Protein AF-A0A4Q3WBG9-F1 (afdb_monomer_lite)

Radius of gyration: 23.27 Å; chains: 1; bounding box: 64×71×48 Å

Structure (mmCIF, N/CA/C/O backbone):
data_AF-A0A4Q3WBG9-F1
#
_entry.id   AF-A0A4Q3WBG9-F1
#
loop_
_atom_site.group_PDB
_atom_site.id
_atom_site.type_symbol
_atom_site.label_atom_id
_atom_site.label_alt_id
_atom_site.label_comp_id
_atom_site.label_asym_id
_atom_site.label_entity_id
_atom_site.label_seq_id
_atom_site.pdbx_PDB_ins_code
_atom_site.Cartn_x
_atom_site.Cartn_y
_atom_site.Cartn_z
_atom_site.occupancy
_atom_site.B_iso_or_equiv
_atom_site.auth_seq_id
_atom_site.auth_comp_id
_atom_site.auth_asym_id
_atom_site.auth_atom_id
_atom_site.pdbx_PDB_model_num
ATOM 1 N N . MET A 1 1 ? 43.158 59.063 12.722 1.00 38.06 1 MET A N 1
ATOM 2 C CA . MET A 1 1 ? 41.706 58.924 12.456 1.00 38.06 1 MET A CA 1
ATOM 3 C C . MET A 1 1 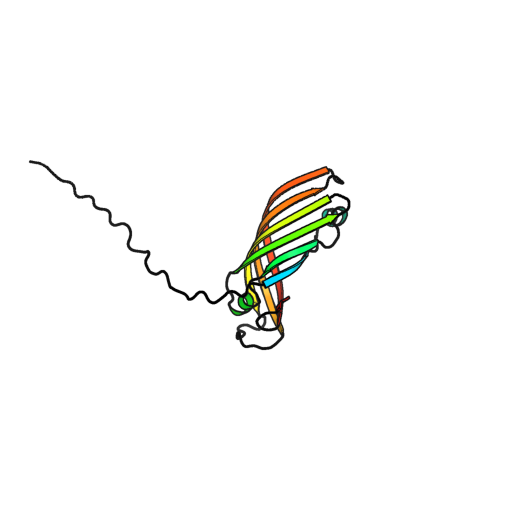? 41.396 57.446 12.205 1.00 38.06 1 MET A C 1
ATOM 5 O O . MET A 1 1 ? 42.129 56.830 11.448 1.00 38.06 1 MET A O 1
ATOM 9 N N . LYS A 1 2 ? 40.368 56.874 12.855 1.00 46.78 2 LYS A N 1
ATOM 10 C CA . LYS A 1 2 ? 39.650 55.650 12.398 1.00 46.78 2 LYS A CA 1
ATOM 11 C C . LYS A 1 2 ? 38.705 56.059 11.235 1.00 46.78 2 LYS A C 1
ATOM 13 O O . LYS A 1 2 ? 38.483 57.266 11.133 1.00 46.78 2 LYS A O 1
ATOM 18 N N . PRO A 1 3 ? 38.098 55.177 10.403 1.00 45.50 3 PRO A N 1
ATOM 19 C CA . PRO A 1 3 ? 37.826 53.731 10.541 1.00 45.50 3 PRO A CA 1
ATOM 20 C C . PRO A 1 3 ? 38.482 52.924 9.375 1.00 45.50 3 PRO A C 1
ATOM 22 O O . PRO A 1 3 ? 39.435 53.434 8.805 1.00 45.50 3 PRO A O 1
ATOM 25 N N . ARG A 1 4 ? 38.147 51.679 8.974 1.00 42.28 4 ARG A N 1
ATOM 26 C CA . ARG A 1 4 ? 37.016 50.743 9.207 1.00 42.28 4 ARG A CA 1
ATOM 27 C C . ARG A 1 4 ? 37.499 49.285 9.359 1.00 42.28 4 ARG A C 1
ATOM 29 O O . ARG A 1 4 ? 38.579 48.942 8.897 1.00 42.28 4 ARG A O 1
ATOM 36 N N . PHE A 1 5 ? 36.643 48.428 9.922 1.00 47.88 5 PHE A N 1
ATOM 37 C CA . PHE A 1 5 ? 36.642 46.979 9.666 1.00 47.88 5 PHE A CA 1
ATOM 38 C C . PHE A 1 5 ? 35.945 46.692 8.325 1.00 47.88 5 PHE A C 1
ATOM 40 O O . PHE A 1 5 ? 34.925 47.314 8.029 1.00 47.88 5 PHE A O 1
ATOM 47 N N . LEU A 1 6 ? 36.439 45.710 7.569 1.00 43.06 6 LEU A N 1
ATOM 48 C CA . LEU A 1 6 ? 35.756 45.126 6.411 1.00 43.06 6 LEU A CA 1
ATOM 49 C C . LEU A 1 6 ? 35.567 43.623 6.652 1.00 43.06 6 LEU A C 1
ATOM 51 O O . LEU A 1 6 ? 36.359 42.793 6.223 1.00 43.06 6 LEU A O 1
ATOM 55 N N . PHE A 1 7 ? 34.499 43.288 7.378 1.00 46.88 7 PHE A N 1
ATOM 56 C CA . PHE A 1 7 ? 33.873 41.973 7.264 1.00 46.88 7 PHE A CA 1
ATOM 57 C C . PHE A 1 7 ? 32.994 42.000 6.012 1.00 46.88 7 PHE A C 1
ATOM 59 O O . PHE A 1 7 ? 32.156 42.890 5.864 1.00 46.88 7 PHE A O 1
ATOM 66 N N . THR A 1 8 ? 33.148 41.036 5.110 1.00 44.03 8 THR A N 1
ATOM 67 C CA . THR A 1 8 ? 32.182 40.812 4.028 1.00 44.03 8 THR A CA 1
ATOM 68 C C . THR A 1 8 ? 32.045 39.314 3.798 1.00 44.03 8 THR A C 1
ATOM 70 O O . THR A 1 8 ? 33.037 38.601 3.678 1.00 44.03 8 THR A O 1
ATOM 73 N N . LEU A 1 9 ? 30.797 38.848 3.827 1.00 38.72 9 LEU A N 1
ATOM 74 C CA . LEU A 1 9 ? 30.407 37.445 3.720 1.00 38.72 9 LEU A CA 1
ATOM 75 C C . LEU A 1 9 ? 30.936 36.804 2.430 1.00 38.72 9 LEU A C 1
ATOM 77 O O . LEU A 1 9 ? 30.616 37.261 1.337 1.00 38.72 9 LEU A O 1
ATOM 81 N N . ALA A 1 10 ? 31.625 35.673 2.572 1.00 44.50 10 ALA A N 1
ATOM 82 C CA . ALA A 1 10 ? 31.781 34.683 1.512 1.00 44.50 10 ALA A CA 1
ATOM 83 C C . ALA A 1 10 ? 30.792 33.532 1.766 1.00 44.50 10 ALA A C 1
ATOM 85 O O . ALA A 1 10 ? 31.160 32.473 2.271 1.00 44.50 10 ALA A O 1
ATOM 86 N N . LEU A 1 11 ? 29.513 33.767 1.464 1.00 45.94 11 LEU A N 1
ATOM 87 C CA . LEU A 1 11 ? 28.457 32.753 1.476 1.00 45.94 11 LEU A CA 1
ATOM 88 C C . LEU A 1 11 ? 27.611 32.901 0.199 1.00 45.94 11 LEU A C 1
ATOM 90 O O . LEU A 1 11 ? 27.448 34.014 -0.290 1.00 45.94 11 LEU A O 1
ATOM 94 N N . LEU A 1 12 ? 27.050 31.785 -0.282 1.00 42.31 12 LEU A N 1
ATOM 95 C CA . LEU A 1 12 ? 26.380 31.593 -1.584 1.00 42.31 12 LEU A CA 1
ATOM 96 C C . LEU A 1 12 ? 27.328 31.517 -2.799 1.00 42.31 12 LEU A C 1
ATOM 98 O O . LEU A 1 12 ? 27.636 32.502 -3.459 1.00 42.31 12 LEU A O 1
ATOM 102 N N . GLY A 1 13 ? 27.694 30.280 -3.149 1.00 41.53 13 GLY A N 1
ATOM 103 C CA . GLY A 1 13 ? 28.403 29.934 -4.386 1.00 41.53 13 GLY A CA 1
ATOM 104 C C . GLY A 1 13 ? 28.138 28.496 -4.849 1.00 41.53 13 GLY A C 1
ATOM 105 O O . GLY A 1 13 ? 29.054 27.846 -5.338 1.00 41.53 13 GLY A O 1
ATOM 106 N N . ALA A 1 14 ? 26.927 27.958 -4.629 1.00 46.53 14 ALA A N 1
ATOM 107 C CA . ALA A 1 14 ? 26.614 26.546 -4.898 1.00 46.53 14 ALA A CA 1
ATOM 108 C C . ALA A 1 14 ? 25.108 26.258 -5.126 1.00 46.53 14 ALA A C 1
ATOM 110 O O . ALA A 1 14 ? 24.536 25.388 -4.475 1.00 46.53 14 ALA A O 1
ATOM 111 N N . SER A 1 15 ? 24.434 26.987 -6.026 1.00 47.06 15 SER A N 1
ATOM 112 C CA . SER A 1 15 ? 22.985 26.789 -6.257 1.00 47.06 15 SER A CA 1
ATOM 113 C C . SER A 1 15 ? 22.475 27.210 -7.649 1.00 47.06 15 SER A C 1
ATOM 115 O O . SER A 1 15 ? 21.405 27.796 -7.777 1.00 47.06 15 SER A O 1
ATOM 117 N N . SER A 1 16 ? 23.209 26.877 -8.720 1.00 43.97 16 SER A N 1
ATOM 118 C CA . SER A 1 16 ? 22.788 27.159 -10.111 1.00 43.97 16 SER A CA 1
ATOM 119 C C . SER A 1 16 ? 22.952 25.997 -11.106 1.00 43.97 16 SER A C 1
ATOM 121 O O . SER A 1 16 ? 22.884 26.207 -12.312 1.00 43.97 16 SER A O 1
ATOM 123 N N . MET A 1 17 ? 23.067 24.750 -10.630 1.00 41.53 17 MET A N 1
ATOM 124 C CA . MET A 1 17 ? 22.881 23.551 -11.469 1.00 41.53 17 MET A CA 1
ATOM 125 C C . MET A 1 17 ? 21.504 22.909 -11.256 1.00 41.53 17 MET A C 1
ATOM 127 O O . MET A 1 17 ? 21.373 21.696 -11.079 1.00 41.53 17 MET A O 1
ATOM 131 N N . LEU A 1 18 ? 20.452 23.734 -11.334 1.00 42.34 18 LEU A N 1
ATOM 132 C CA . LEU A 1 18 ? 19.109 23.248 -11.648 1.00 42.34 18 LEU A CA 1
ATOM 133 C C . LEU A 1 18 ? 19.128 22.679 -13.067 1.00 42.34 18 LEU A C 1
ATOM 135 O O . LEU A 1 18 ? 18.920 23.378 -14.054 1.00 42.34 18 LEU A O 1
ATOM 139 N N . SER A 1 19 ? 19.407 21.381 -13.152 1.00 44.38 19 SER A N 1
ATOM 140 C CA . SER A 1 19 ? 19.264 20.625 -14.386 1.00 44.38 19 SER A CA 1
ATOM 141 C C . SER A 1 19 ? 17.812 20.706 -14.842 1.00 44.38 19 SER A C 1
ATOM 143 O O . SER A 1 19 ? 16.937 20.097 -14.224 1.00 44.38 19 SER A O 1
ATOM 145 N N . THR A 1 20 ? 17.569 21.396 -15.955 1.00 44.53 20 THR A N 1
ATOM 146 C CA . THR A 1 20 ? 16.330 21.331 -16.736 1.00 44.53 20 THR A CA 1
ATOM 147 C C . THR A 1 20 ? 16.198 19.948 -17.374 1.00 44.53 20 THR A C 1
ATOM 149 O O . THR A 1 20 ? 16.232 19.768 -18.590 1.00 44.53 20 THR A O 1
ATOM 152 N N . ARG A 1 21 ? 16.027 18.922 -16.532 1.00 45.31 21 ARG A N 1
ATOM 153 C CA . ARG A 1 21 ? 15.474 17.646 -16.969 1.00 45.31 21 ARG A CA 1
ATOM 154 C C . ARG A 1 21 ? 14.055 17.941 -17.419 1.00 45.31 21 ARG A C 1
ATOM 156 O O . ARG A 1 21 ? 13.204 18.255 -16.591 1.00 45.31 21 ARG A O 1
ATOM 163 N N . ALA A 1 22 ? 13.838 17.863 -18.731 1.00 40.12 22 ALA A N 1
ATOM 164 C CA . ALA A 1 22 ? 12.514 17.942 -19.322 1.00 40.12 22 ALA A CA 1
ATOM 165 C C . ALA A 1 22 ? 11.550 17.075 -18.505 1.00 40.12 22 ALA A C 1
ATOM 167 O O . ALA A 1 22 ? 11.878 15.929 -18.177 1.00 40.12 22 ALA A O 1
ATOM 168 N N . ALA A 1 23 ? 10.390 17.635 -18.159 1.00 43.75 23 ALA A N 1
ATOM 169 C CA . ALA A 1 23 ? 9.348 16.934 -17.426 1.00 43.75 23 ALA A CA 1
ATOM 170 C C . ALA A 1 23 ? 8.774 15.823 -18.319 1.00 43.75 23 ALA A C 1
ATOM 172 O O . ALA A 1 23 ? 7.751 15.993 -18.978 1.00 43.75 23 ALA A O 1
ATOM 173 N N . GLN A 1 24 ? 9.479 14.689 -18.390 1.00 53.12 24 GLN A N 1
ATOM 174 C CA . GLN A 1 24 ? 9.037 13.514 -19.121 1.00 53.12 24 GLN A CA 1
ATOM 175 C C . GLN A 1 24 ? 7.745 13.049 -18.454 1.00 53.12 24 GLN A C 1
ATOM 177 O O . GLN A 1 24 ? 7.796 12.515 -17.348 1.00 53.12 24 GLN A O 1
ATOM 182 N N . ALA A 1 25 ? 6.611 13.285 -19.122 1.00 53.44 25 ALA A N 1
ATOM 183 C CA . ALA A 1 25 ? 5.279 13.097 -18.560 1.00 53.44 25 ALA A CA 1
ATOM 184 C C . ALA A 1 25 ? 5.176 11.758 -17.817 1.00 53.44 25 ALA A C 1
ATOM 186 O O . ALA A 1 25 ? 5.272 10.675 -18.417 1.00 53.44 25 ALA A O 1
ATOM 187 N N . GLN A 1 26 ? 5.028 11.838 -16.494 1.00 61.03 26 GLN A N 1
ATOM 188 C CA . GLN A 1 26 ? 4.717 10.677 -15.675 1.00 61.03 26 GLN A CA 1
ATOM 189 C C . GLN A 1 26 ? 3.345 10.174 -16.121 1.00 61.03 26 GLN A C 1
ATOM 191 O O . GLN A 1 26 ? 2.413 10.958 -16.288 1.00 61.03 26 GLN A O 1
ATOM 196 N N . SER A 1 27 ? 3.238 8.874 -16.384 1.00 65.19 27 SER A N 1
ATOM 197 C CA . SER A 1 27 ? 1.960 8.247 -16.712 1.00 65.19 27 SER A CA 1
ATOM 198 C C . SER A 1 27 ? 1.133 8.165 -15.438 1.00 65.19 27 SER A C 1
ATOM 200 O O . SER A 1 27 ? 1.255 7.195 -14.699 1.00 65.19 27 SER A O 1
ATOM 202 N N . LEU A 1 28 ? 0.342 9.202 -15.168 1.00 73.12 28 LEU A N 1
ATOM 203 C CA . LEU A 1 28 ? -0.652 9.172 -14.104 1.00 73.12 28 LEU A CA 1
ATOM 204 C C . LEU A 1 28 ? -1.758 8.183 -14.487 1.00 73.12 28 LEU A C 1
ATOM 206 O O . LEU A 1 28 ? -2.285 8.224 -15.599 1.00 73.12 28 LEU A O 1
ATOM 210 N N . GLY A 1 29 ? -2.083 7.292 -13.562 1.00 78.50 29 GLY A N 1
ATOM 211 C CA . GLY A 1 29 ? -3.136 6.293 -13.670 1.00 78.50 29 GLY A CA 1
ATOM 212 C C . GLY A 1 29 ? -3.724 5.993 -12.294 1.00 78.50 29 GLY A C 1
ATOM 213 O O . GLY A 1 29 ? -3.464 6.708 -11.325 1.00 78.50 29 GLY A O 1
ATOM 214 N N . VAL A 1 30 ? -4.505 4.922 -12.203 1.00 82.69 30 VAL A N 1
ATOM 215 C CA . VAL A 1 30 ? -5.164 4.494 -10.963 1.00 82.69 30 VAL A CA 1
ATOM 216 C C . VAL A 1 30 ? -4.617 3.131 -10.553 1.00 82.69 30 VAL A C 1
ATOM 218 O O . VAL A 1 30 ? -4.617 2.202 -11.357 1.00 82.69 30 VAL A O 1
ATOM 221 N N . ASN A 1 31 ? -4.168 3.022 -9.305 1.00 84.06 31 ASN A N 1
ATOM 222 C CA . ASN A 1 31 ? -3.994 1.752 -8.614 1.00 84.06 31 ASN A CA 1
ATOM 223 C C . ASN A 1 31 ? -5.348 1.365 -8.007 1.00 84.06 31 ASN A C 1
ATOM 225 O O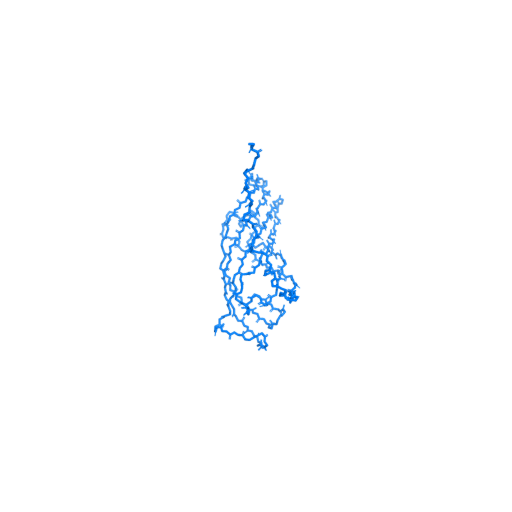 . ASN A 1 31 ? -6.002 2.209 -7.392 1.00 84.06 31 ASN A O 1
ATOM 229 N N . ALA A 1 32 ? -5.734 0.101 -8.135 1.00 86.81 32 ALA A N 1
ATOM 230 C CA . ALA A 1 32 ? -6.832 -0.494 -7.383 1.00 86.81 32 ALA A CA 1
ATOM 231 C C . ALA A 1 32 ? -6.376 -1.864 -6.874 1.00 86.81 32 ALA A C 1
ATOM 233 O O . ALA A 1 32 ? -5.709 -2.599 -7.605 1.00 86.81 32 ALA A O 1
ATOM 234 N N . GLY A 1 33 ? -6.710 -2.196 -5.632 1.00 88.50 33 GLY A N 1
ATOM 235 C CA . GLY A 1 33 ? -6.188 -3.379 -4.962 1.00 88.50 33 GLY A CA 1
ATOM 236 C C . GLY A 1 33 ? -7.125 -3.945 -3.905 1.00 88.50 33 GLY A C 1
ATOM 237 O O . GLY A 1 33 ? -8.191 -3.401 -3.608 1.00 88.50 33 GLY A O 1
ATOM 238 N N . VAL A 1 34 ? -6.707 -5.077 -3.339 1.00 91.19 34 VAL A N 1
ATOM 239 C CA . VAL A 1 34 ? -7.364 -5.708 -2.195 1.00 91.19 34 VAL A CA 1
ATOM 240 C C . VAL A 1 34 ? -6.313 -5.989 -1.134 1.00 91.19 34 VAL A C 1
ATOM 242 O O . VAL A 1 34 ? -5.343 -6.708 -1.375 1.00 91.19 34 VAL A O 1
ATOM 245 N N . TYR A 1 35 ? -6.520 -5.433 0.052 1.00 91.25 35 TYR A N 1
ATOM 246 C CA . TYR A 1 35 ? -5.676 -5.659 1.213 1.00 91.25 35 TYR A CA 1
ATOM 247 C C . TYR A 1 35 ? -6.273 -6.750 2.094 1.00 91.25 35 TYR A C 1
ATOM 249 O O . TYR A 1 35 ? -7.460 -6.728 2.407 1.00 91.25 35 TYR A O 1
ATOM 257 N N . PHE A 1 36 ? -5.448 -7.696 2.531 1.00 93.62 36 PHE A N 1
ATOM 258 C CA . PHE A 1 36 ? -5.873 -8.805 3.381 1.00 93.62 36 PHE A CA 1
ATOM 259 C C . PHE A 1 36 ? -5.242 -8.635 4.769 1.00 93.62 36 PHE A C 1
ATOM 261 O O . PHE A 1 36 ? -4.053 -8.931 4.927 1.00 93.62 36 PHE A O 1
ATOM 268 N N . PRO A 1 37 ? -5.993 -8.171 5.791 1.00 91.81 37 PRO A N 1
ATOM 269 C CA . PRO A 1 37 ? -5.464 -8.043 7.143 1.00 91.81 37 PRO A CA 1
ATOM 270 C C . PRO A 1 37 ? -4.908 -9.381 7.639 1.00 91.81 37 PRO A C 1
ATOM 272 O O . PRO A 1 37 ? -5.502 -10.430 7.401 1.00 91.81 37 PRO A O 1
ATOM 275 N N . THR A 1 38 ? -3.797 -9.382 8.370 1.00 92.75 38 THR A N 1
ATOM 276 C CA . THR A 1 38 ? -3.250 -10.617 8.965 1.00 92.75 38 THR A CA 1
ATOM 277 C C . THR A 1 38 ? -3.938 -10.963 10.289 1.00 92.75 38 THR A C 1
ATOM 279 O O . THR A 1 38 ? -4.255 -12.125 10.540 1.00 92.75 38 THR A O 1
ATOM 282 N N . SER A 1 39 ? -4.234 -9.944 11.101 1.00 93.38 39 SER A N 1
ATOM 283 C CA . SER A 1 39 ? -4.888 -10.045 12.412 1.00 93.38 39 SER A CA 1
ATOM 284 C C . SER A 1 39 ? -6.302 -10.631 12.331 1.00 93.38 39 SER A C 1
ATOM 286 O O . SER A 1 39 ? -7.191 -10.067 11.690 1.00 93.38 39 SER A O 1
ATOM 288 N N . SER A 1 40 ? -6.545 -11.726 13.057 1.00 94.19 40 SER A N 1
ATOM 289 C CA . SER A 1 40 ? -7.876 -12.333 13.206 1.00 94.19 40 SER A CA 1
ATOM 290 C C . SER A 1 40 ? -8.892 -11.383 13.849 1.00 94.19 40 SER A C 1
ATOM 292 O O . SER A 1 40 ? -10.053 -11.375 13.442 1.00 94.19 40 SER A O 1
ATOM 294 N N . ARG A 1 41 ? -8.460 -10.528 14.790 1.00 92.00 41 ARG A N 1
ATOM 295 C CA . ARG A 1 41 ? -9.311 -9.497 15.411 1.00 92.00 41 ARG A CA 1
ATOM 296 C C . ARG A 1 41 ? -9.779 -8.473 14.376 1.00 92.00 41 ARG A C 1
ATOM 298 O O . ARG A 1 41 ? -10.965 -8.169 14.322 1.00 92.00 41 ARG A O 1
ATOM 305 N N . THR A 1 42 ? -8.877 -8.002 13.515 1.00 92.62 42 THR A N 1
ATOM 306 C CA . THR A 1 42 ? -9.215 -7.070 12.427 1.00 92.62 42 THR A CA 1
ATOM 307 C C . THR A 1 42 ? -10.183 -7.716 11.432 1.00 92.62 42 THR A C 1
ATOM 309 O O . THR A 1 42 ? -11.184 -7.098 11.070 1.00 92.62 42 THR A O 1
ATOM 312 N N . LYS A 1 43 ? -9.960 -8.992 11.071 1.00 94.81 43 LYS A N 1
ATOM 313 C CA . LYS A 1 43 ? -10.871 -9.754 10.196 1.00 94.81 43 LYS A CA 1
ATOM 314 C C . LYS A 1 43 ? -12.280 -9.912 10.766 1.00 94.81 43 LYS A C 1
ATOM 316 O O . LYS A 1 43 ? -13.249 -9.859 10.012 1.00 94.81 43 LYS A O 1
ATOM 321 N N . ALA A 1 44 ? -12.399 -10.118 12.078 1.00 93.31 44 ALA A N 1
ATOM 322 C CA . ALA A 1 44 ? -13.692 -10.273 12.738 1.00 93.31 44 ALA A CA 1
ATOM 323 C C . ALA A 1 44 ? -14.524 -8.978 12.687 1.00 93.31 44 ALA A C 1
ATOM 325 O O . ALA A 1 44 ? -15.714 -9.035 12.379 1.00 93.31 44 ALA A O 1
ATOM 326 N N . VAL A 1 45 ? -13.886 -7.827 12.935 1.00 94.19 45 VAL A N 1
ATOM 327 C CA . VAL A 1 45 ? -14.542 -6.508 12.984 1.00 94.19 45 VAL A CA 1
ATOM 328 C C . VAL A 1 45 ? -14.892 -5.994 11.585 1.00 94.19 45 VAL A C 1
ATOM 330 O O . VAL A 1 45 ? -16.055 -5.703 11.314 1.00 94.19 45 VAL A O 1
ATOM 333 N N . PHE A 1 46 ? -13.909 -5.931 10.684 1.00 94.00 46 PHE A N 1
ATOM 334 C CA . PHE A 1 46 ? -14.045 -5.251 9.390 1.00 94.00 46 PHE A CA 1
ATOM 335 C C . PHE A 1 46 ? -14.249 -6.204 8.208 1.00 94.00 46 PHE A C 1
ATOM 337 O O . PHE A 1 46 ? -14.926 -5.859 7.252 1.00 94.00 46 PHE A O 1
ATOM 344 N N . GLY A 1 47 ? -13.749 -7.438 8.289 1.00 92.88 47 GLY A N 1
ATOM 345 C CA . GLY A 1 47 ? -13.792 -8.408 7.191 1.00 92.88 47 GLY A CA 1
ATOM 346 C C . GLY A 1 47 ? -12.405 -8.858 6.734 1.00 92.88 47 GLY A C 1
ATOM 347 O O . GLY A 1 47 ? -11.377 -8.343 7.167 1.00 92.88 47 GLY A O 1
ATOM 348 N N . SER A 1 48 ? -12.369 -9.878 5.876 1.00 93.94 48 SER A N 1
ATOM 349 C CA . SER A 1 48 ? -11.118 -10.535 5.465 1.00 93.94 48 SER A CA 1
ATOM 350 C C . SER A 1 48 ? -10.359 -9.824 4.342 1.00 93.94 48 SER A C 1
ATOM 352 O O . SER A 1 48 ? -9.229 -10.212 4.055 1.00 93.94 48 SER A O 1
ATOM 354 N N . SER A 1 49 ? -10.969 -8.823 3.712 1.00 93.44 49 SER A N 1
ATOM 355 C CA . SER A 1 49 ? -10.479 -8.119 2.527 1.00 93.44 49 SER A CA 1
ATOM 356 C C . SER A 1 49 ? -10.961 -6.675 2.576 1.00 93.44 49 SER A C 1
ATOM 358 O O . SER A 1 49 ? -12.161 -6.476 2.738 1.00 93.44 49 SER A O 1
ATOM 360 N N . PHE A 1 50 ? -10.059 -5.709 2.437 1.00 93.75 50 PHE A N 1
ATOM 361 C CA . PHE A 1 50 ? -10.369 -4.281 2.348 1.00 93.75 50 PHE A CA 1
ATOM 362 C C . PHE A 1 50 ? -10.079 -3.801 0.925 1.00 93.75 50 PHE A C 1
ATOM 364 O O . PHE A 1 50 ? -9.116 -4.270 0.310 1.00 93.75 50 PHE A O 1
ATOM 371 N N . GLN A 1 51 ? -10.859 -2.860 0.402 1.00 93.00 51 GLN A N 1
ATOM 372 C CA . GLN A 1 51 ? -10.577 -2.263 -0.908 1.00 93.00 51 GLN A CA 1
ATOM 373 C C . GLN A 1 51 ? -9.485 -1.195 -0.783 1.00 93.00 51 GLN A C 1
ATOM 375 O O . GLN A 1 51 ? -9.501 -0.408 0.166 1.00 93.00 51 GLN A O 1
ATOM 380 N N . SER A 1 52 ? -8.547 -1.153 -1.735 1.00 92.25 52 SER A N 1
ATOM 381 C CA . SER A 1 52 ? -7.555 -0.076 -1.824 1.00 92.25 52 SER A CA 1
ATOM 382 C C . SER A 1 52 ? -7.564 0.636 -3.173 1.00 92.25 52 SER A C 1
ATOM 384 O O . SER A 1 52 ? -7.883 0.044 -4.210 1.00 92.25 52 SER A O 1
ATOM 386 N N . PHE A 1 53 ? -7.270 1.933 -3.144 1.00 92.38 53 PHE A N 1
ATOM 387 C CA . PHE A 1 53 ? -7.246 2.811 -4.305 1.00 92.38 53 PHE A CA 1
ATOM 388 C C . PHE A 1 53 ? -6.222 3.937 -4.126 1.00 92.38 53 PHE A C 1
ATOM 390 O O . PHE A 1 53 ? -6.111 4.550 -3.064 1.00 92.38 53 PHE A O 1
ATOM 397 N N . GLY A 1 54 ? -5.513 4.289 -5.198 1.00 87.38 54 GLY A N 1
ATOM 398 C CA . GLY A 1 54 ? -4.523 5.364 -5.142 1.00 87.38 54 GLY A CA 1
ATOM 399 C C . GLY A 1 54 ? -4.018 5.823 -6.510 1.00 87.38 54 GLY A C 1
ATOM 400 O O . GLY A 1 54 ? -4.292 5.182 -7.526 1.00 87.38 54 GLY A O 1
ATOM 401 N N . PRO A 1 55 ? -3.278 6.942 -6.577 1.00 85.31 55 PRO A N 1
ATOM 402 C CA . PRO A 1 55 ? -2.630 7.383 -7.805 1.00 85.31 55 PRO A CA 1
ATOM 403 C C . PRO A 1 55 ? -1.469 6.447 -8.180 1.00 85.31 55 PRO A C 1
ATOM 405 O O . PRO A 1 55 ? -0.490 6.302 -7.449 1.00 85.31 55 PRO A O 1
ATOM 408 N N . GLY A 1 56 ? -1.545 5.846 -9.365 1.00 75.88 56 GLY A N 1
ATOM 409 C CA . GLY A 1 56 ? -0.452 5.077 -9.959 1.00 75.88 56 GLY A CA 1
ATOM 410 C C . GLY A 1 56 ? 0.424 5.945 -10.861 1.00 75.88 56 GLY A C 1
ATOM 411 O O . GLY A 1 56 ? -0.097 6.752 -11.625 1.00 75.88 56 GLY A O 1
ATOM 412 N N . LEU A 1 57 ? 1.750 5.752 -10.845 1.00 72.69 57 LEU A N 1
ATOM 413 C CA . LEU A 1 57 ? 2.656 6.374 -11.837 1.00 72.69 57 LEU A CA 1
ATOM 414 C C . LEU A 1 57 ? 2.954 5.459 -13.045 1.00 72.69 57 LEU A C 1
ATOM 416 O O . LEU A 1 57 ? 3.859 5.736 -13.840 1.00 72.69 57 LEU A O 1
ATOM 420 N N . GLY A 1 58 ? 2.192 4.372 -13.191 1.00 66.19 58 GLY A N 1
ATOM 421 C CA . GLY A 1 58 ? 2.317 3.407 -14.280 1.00 66.19 58 GLY A CA 1
ATOM 422 C C . GLY A 1 58 ? 3.567 2.526 -14.202 1.00 66.19 58 GLY A C 1
ATOM 423 O O . GLY A 1 58 ? 4.436 2.678 -13.339 1.00 66.19 58 GLY A O 1
ATOM 424 N N . SER A 1 59 ? 3.701 1.620 -15.171 1.00 63.28 59 SER A N 1
ATOM 425 C CA . SER A 1 59 ? 4.801 0.651 -15.204 1.00 63.28 59 SER A CA 1
ATOM 426 C C . SER A 1 59 ? 6.184 1.254 -15.472 1.00 63.28 59 SER A C 1
ATOM 428 O O . SER A 1 59 ? 7.190 0.576 -15.265 1.00 63.28 59 SER A O 1
ATOM 430 N N . LYS A 1 60 ? 6.284 2.544 -15.834 1.00 69.62 60 LYS A N 1
ATOM 431 C CA . LYS A 1 60 ? 7.565 3.276 -15.949 1.00 69.62 60 LYS A CA 1
ATOM 432 C C . LYS A 1 60 ? 8.452 3.121 -14.705 1.00 69.62 60 LYS A C 1
ATOM 434 O O . LYS A 1 60 ? 9.672 3.037 -14.841 1.00 69.62 60 LYS A O 1
ATOM 439 N N . GLN A 1 61 ? 7.848 3.013 -13.516 1.00 71.62 61 GLN A N 1
ATOM 440 C CA . GLN A 1 61 ? 8.557 2.753 -12.257 1.00 71.62 61 GLN A CA 1
ATOM 441 C C . GLN A 1 61 ? 9.398 1.459 -12.296 1.00 71.62 61 GLN A C 1
ATOM 443 O O . GLN A 1 61 ? 10.511 1.439 -11.768 1.00 71.62 61 GLN A O 1
ATOM 448 N N . VAL A 1 62 ? 8.901 0.401 -12.953 1.00 72.12 62 VAL A N 1
ATOM 449 C CA . VAL A 1 62 ? 9.569 -0.908 -13.078 1.00 72.12 62 VAL A CA 1
ATOM 450 C C . VAL A 1 62 ? 10.845 -0.791 -13.913 1.00 72.12 62 VAL A C 1
ATOM 452 O O . VAL A 1 62 ? 11.911 -1.239 -13.492 1.00 72.12 62 VAL A O 1
ATOM 455 N N . PHE A 1 63 ? 10.764 -0.148 -15.080 1.00 71.81 63 PHE A N 1
ATOM 456 C CA . PHE A 1 63 ? 11.893 -0.032 -16.011 1.00 71.81 63 PHE A CA 1
ATOM 457 C C . PHE A 1 63 ? 13.017 0.869 -15.487 1.00 71.81 63 PHE A C 1
ATOM 459 O O . PHE A 1 63 ? 14.190 0.631 -15.765 1.00 71.81 63 PHE A O 1
ATOM 466 N N . GLU A 1 64 ? 12.676 1.920 -14.740 1.00 71.81 64 GLU A N 1
ATOM 467 C CA . GLU A 1 64 ? 13.641 2.958 -14.370 1.00 71.81 64 GLU A CA 1
ATOM 468 C C . GLU A 1 64 ? 14.458 2.639 -13.110 1.00 71.81 64 GLU A C 1
ATOM 470 O O . GLU A 1 64 ? 15.461 3.312 -12.868 1.00 71.81 64 GLU A O 1
ATOM 475 N N . ARG A 1 65 ? 14.062 1.629 -12.315 1.00 71.75 65 ARG A N 1
ATOM 476 C CA . ARG A 1 65 ? 14.684 1.261 -11.021 1.00 71.75 65 ARG A CA 1
ATOM 477 C C . ARG A 1 65 ? 14.838 2.443 -10.048 1.00 71.75 65 ARG A C 1
ATOM 479 O O . ARG A 1 65 ? 15.764 2.473 -9.236 1.00 71.75 65 ARG A O 1
ATOM 486 N N . LYS A 1 66 ? 13.954 3.438 -10.145 1.00 79.81 66 LYS A N 1
ATOM 487 C CA . LYS A 1 66 ? 13.993 4.663 -9.336 1.00 79.81 66 LYS A CA 1
ATOM 488 C C . LYS A 1 66 ? 13.133 4.531 -8.092 1.00 79.81 66 LYS A C 1
ATOM 490 O O . LYS A 1 66 ? 12.065 3.920 -8.128 1.00 79.81 66 LYS A O 1
ATOM 495 N N . LEU A 1 67 ? 13.572 5.204 -7.030 1.00 84.62 67 LEU A N 1
ATOM 496 C CA . LEU A 1 67 ? 12.696 5.550 -5.921 1.00 84.62 67 LEU A CA 1
ATOM 497 C C . LEU A 1 67 ? 11.544 6.398 -6.472 1.00 84.62 67 LEU A C 1
ATOM 499 O O . LEU A 1 67 ? 11.777 7.445 -7.077 1.00 84.62 67 LEU A O 1
ATOM 503 N N . SER A 1 68 ? 10.325 5.908 -6.301 1.00 85.50 68 SER A N 1
ATOM 504 C CA . SER A 1 68 ? 9.108 6.516 -6.828 1.00 85.50 68 SER A CA 1
ATOM 505 C C . SER A 1 68 ? 8.123 6.714 -5.679 1.00 85.50 68 SER A C 1
ATOM 507 O O . SER A 1 68 ? 8.008 5.800 -4.860 1.00 85.50 68 SER A O 1
ATOM 509 N N . PRO A 1 69 ? 7.431 7.863 -5.580 1.00 87.12 69 PRO A N 1
ATOM 510 C CA . PRO A 1 69 ? 6.438 8.055 -4.535 1.00 87.12 69 PRO A CA 1
ATOM 511 C C . PRO A 1 69 ? 5.281 7.075 -4.735 1.00 87.12 69 PRO A C 1
ATOM 513 O O . PRO A 1 69 ? 4.966 6.685 -5.865 1.00 87.12 69 PRO A O 1
ATOM 516 N N . ASP A 1 70 ? 4.682 6.677 -3.622 1.00 88.19 70 ASP A N 1
ATOM 517 C CA . ASP A 1 70 ? 3.570 5.740 -3.571 1.00 88.19 70 ASP A CA 1
ATOM 518 C C . ASP A 1 70 ? 2.518 6.256 -2.595 1.00 88.19 70 ASP A C 1
ATOM 520 O O . ASP A 1 70 ? 2.857 6.681 -1.489 1.00 88.19 70 ASP A O 1
ATOM 524 N N . ILE A 1 71 ? 1.257 6.250 -3.019 1.00 90.62 71 ILE A N 1
ATOM 525 C CA . ILE A 1 71 ? 0.119 6.614 -2.177 1.00 90.62 71 ILE A CA 1
ATOM 526 C C . ILE A 1 71 ? -0.973 5.580 -2.422 1.00 90.62 71 ILE A C 1
ATOM 528 O O . ILE A 1 71 ? -1.353 5.350 -3.571 1.00 90.62 71 ILE A O 1
ATOM 532 N N . ASP A 1 72 ? -1.476 4.982 -1.347 1.00 92.00 72 ASP A N 1
ATOM 533 C CA . ASP A 1 72 ? -2.606 4.054 -1.381 1.00 92.00 72 ASP A CA 1
ATOM 534 C C . ASP A 1 72 ? -3.558 4.371 -0.228 1.00 92.00 72 ASP A C 1
ATOM 536 O O . ASP A 1 72 ? -3.122 4.651 0.892 1.00 92.00 72 ASP A O 1
ATOM 540 N N . ILE A 1 73 ? -4.857 4.359 -0.506 1.00 94.12 73 ILE A N 1
ATOM 541 C CA . ILE A 1 73 ? -5.917 4.594 0.469 1.00 94.12 73 ILE A CA 1
AT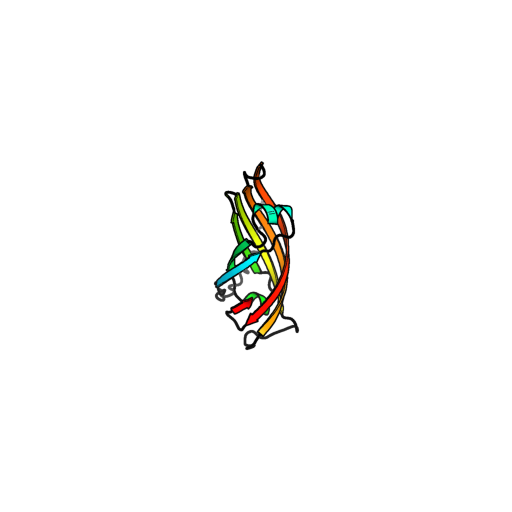OM 542 C C . ILE A 1 73 ? -6.717 3.307 0.562 1.00 94.12 73 ILE A C 1
ATOM 544 O O . ILE A 1 73 ? -7.356 2.884 -0.396 1.00 94.12 73 ILE A O 1
ATOM 548 N N . ILE A 1 74 ? -6.676 2.689 1.733 1.00 94.44 74 ILE A N 1
ATOM 549 C CA . ILE A 1 74 ? -7.451 1.504 2.065 1.00 94.44 74 ILE A CA 1
ATOM 550 C C . ILE A 1 74 ? -8.672 1.956 2.850 1.00 94.44 74 ILE A C 1
ATOM 552 O O . ILE A 1 74 ? -8.535 2.709 3.816 1.00 94.44 74 ILE A O 1
ATOM 556 N N . ARG A 1 75 ? -9.859 1.486 2.470 1.00 93.75 75 ARG A N 1
ATOM 557 C CA . ARG A 1 75 ? -11.077 1.725 3.243 1.00 93.75 75 ARG A CA 1
ATOM 558 C C . ARG A 1 75 ? -11.939 0.476 3.303 1.00 93.75 75 ARG A C 1
ATOM 560 O O . ARG A 1 75 ? -12.116 -0.199 2.294 1.00 93.75 75 ARG A O 1
ATOM 567 N N . GLU A 1 76 ? -12.492 0.204 4.478 1.00 95.19 76 GLU A N 1
ATOM 568 C CA . GLU A 1 76 ? -13.482 -0.851 4.684 1.00 95.19 76 GLU A CA 1
ATOM 569 C C . GLU A 1 76 ? -14.524 -0.410 5.715 1.00 95.19 76 GLU A C 1
ATOM 571 O O . GLU A 1 76 ? -14.187 0.223 6.717 1.00 95.19 76 GLU A O 1
ATOM 576 N N . GLY A 1 77 ? -15.790 -0.759 5.483 1.00 93.12 77 GLY A N 1
ATOM 577 C CA . GLY A 1 77 ? -16.896 -0.427 6.377 1.00 93.12 77 GLY A CA 1
ATOM 578 C C . GLY A 1 77 ? -17.828 -1.618 6.569 1.00 93.12 77 GLY A C 1
ATOM 579 O O . GLY A 1 77 ? -18.369 -2.149 5.600 1.00 93.12 77 GLY A O 1
ATOM 580 N N . LYS A 1 78 ? -18.042 -2.045 7.818 1.00 93.62 78 LYS A N 1
ATOM 581 C CA . LYS A 1 78 ? -18.840 -3.237 8.137 1.00 93.62 78 LYS A CA 1
ATOM 582 C C . LYS A 1 78 ? -19.573 -3.107 9.466 1.00 93.62 78 LYS A C 1
ATOM 584 O O . LYS A 1 78 ? -18.965 -2.845 10.499 1.00 93.62 78 LYS A O 1
ATOM 589 N N . ASN A 1 79 ? -20.880 -3.381 9.449 1.00 91.75 79 ASN A N 1
ATOM 590 C CA . ASN A 1 79 ? -21.753 -3.424 10.632 1.00 91.75 79 ASN A CA 1
ATOM 591 C C . ASN A 1 79 ? -21.689 -2.158 11.519 1.00 91.75 79 ASN A C 1
ATOM 593 O O . ASN A 1 79 ? -21.808 -2.255 12.737 1.00 91.75 79 ASN A O 1
ATOM 597 N N . GLY A 1 80 ? -21.496 -0.982 10.914 1.00 91.81 80 GLY A N 1
ATOM 598 C CA . GLY A 1 80 ? -21.359 0.289 11.638 1.00 91.81 80 GLY A CA 1
ATOM 599 C C . GLY A 1 80 ? -19.947 0.599 12.148 1.00 91.81 80 GLY A C 1
ATOM 600 O O . GLY A 1 80 ? -19.782 1.601 12.829 1.00 91.81 80 GLY A O 1
ATOM 601 N N . ASN A 1 81 ? -18.946 -0.219 11.810 1.00 95.81 81 ASN A N 1
ATOM 602 C CA . ASN A 1 81 ? -17.531 0.119 11.962 1.00 95.81 81 ASN A CA 1
ATOM 603 C C . ASN A 1 81 ? -16.978 0.648 10.621 1.00 95.81 81 ASN A C 1
ATOM 605 O O . ASN A 1 81 ? -17.310 0.072 9.582 1.00 95.81 81 ASN A O 1
ATOM 609 N N . ASP A 1 82 ? -16.107 1.659 10.634 1.00 96.50 82 ASP A N 1
ATOM 610 C CA . ASP A 1 82 ? -15.323 2.151 9.484 1.00 96.50 82 ASP A CA 1
ATOM 611 C C . ASP A 1 82 ? -13.827 2.133 9.837 1.00 96.50 82 ASP A C 1
ATOM 613 O O . ASP A 1 82 ? -13.429 2.434 10.965 1.00 96.50 82 ASP A O 1
ATOM 617 N N . ALA A 1 83 ? -12.994 1.731 8.882 1.00 96.12 83 ALA A N 1
ATOM 618 C CA . ALA A 1 83 ? -11.552 1.883 8.960 1.00 96.12 83 ALA A CA 1
ATOM 619 C C . ALA A 1 83 ? -11.044 2.507 7.664 1.00 96.12 83 ALA A C 1
ATOM 621 O O . ALA A 1 83 ? -11.221 1.944 6.580 1.00 96.12 83 ALA A O 1
ATOM 622 N N . THR A 1 84 ? -10.343 3.629 7.796 1.00 96.50 84 THR A N 1
ATOM 623 C CA . THR A 1 84 ? -9.647 4.306 6.705 1.00 96.50 84 THR A CA 1
ATOM 624 C C . THR A 1 84 ? -8.153 4.340 7.018 1.00 96.50 84 THR A C 1
ATOM 626 O O . THR A 1 84 ? -7.735 4.798 8.078 1.00 96.50 84 THR A O 1
ATOM 629 N N . VAL A 1 85 ? -7.322 3.845 6.099 1.00 95.88 85 VAL A N 1
ATOM 630 C CA . VAL A 1 85 ? -5.863 3.800 6.257 1.00 95.88 85 VAL A CA 1
ATOM 631 C C . VAL A 1 85 ? -5.194 4.376 5.017 1.00 95.88 85 VAL A C 1
ATOM 633 O O . VAL A 1 85 ? -5.374 3.874 3.912 1.00 95.88 85 VAL A O 1
ATOM 636 N N . ILE A 1 86 ? -4.398 5.424 5.201 1.00 95.44 86 ILE A N 1
ATOM 637 C CA . ILE A 1 86 ? -3.658 6.107 4.142 1.00 95.44 86 ILE A CA 1
ATOM 638 C C . ILE A 1 86 ? -2.183 5.745 4.276 1.00 95.44 86 ILE A C 1
ATOM 640 O O . ILE A 1 86 ? -1.558 6.026 5.298 1.00 95.44 86 ILE A O 1
ATOM 644 N N . PHE A 1 87 ? -1.611 5.173 3.224 1.00 93.50 87 PHE A N 1
ATOM 645 C CA . PHE A 1 87 ? -0.177 4.969 3.079 1.00 93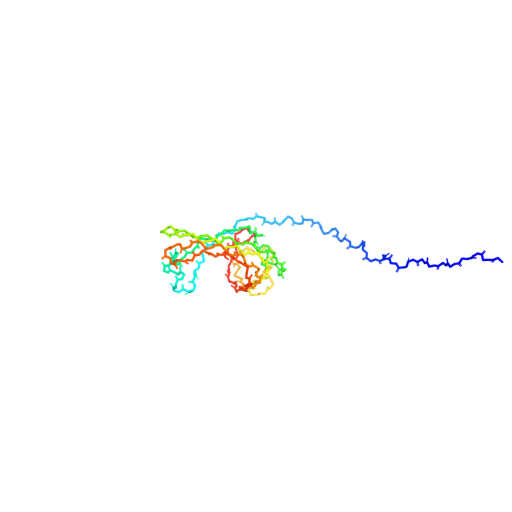.50 87 PHE A CA 1
ATOM 646 C C . PHE A 1 87 ? 0.384 6.059 2.173 1.00 93.50 87 PHE A C 1
ATOM 648 O O . PHE A 1 87 ? -0.108 6.2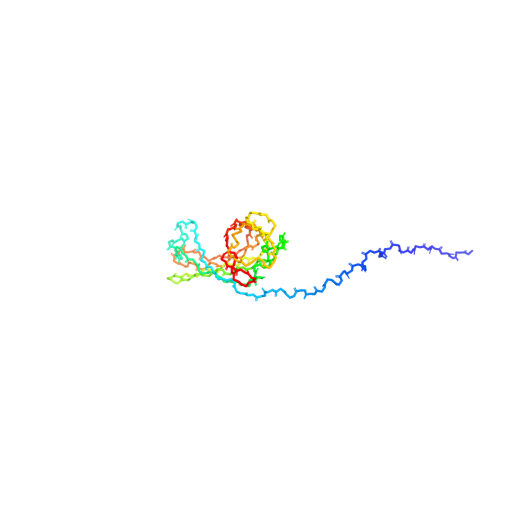59 1.067 1.00 93.50 87 PHE A O 1
ATOM 655 N N . ALA A 1 88 ? 1.427 6.747 2.630 1.00 94.06 88 ALA A N 1
ATOM 656 C CA . ALA A 1 88 ? 2.176 7.725 1.852 1.00 94.06 88 ALA A CA 1
ATOM 657 C C . ALA A 1 88 ? 3.670 7.431 2.008 1.00 94.06 88 ALA A C 1
ATOM 659 O O . ALA A 1 88 ? 4.225 7.500 3.104 1.00 94.06 88 ALA A O 1
ATOM 660 N N . GLY A 1 89 ? 4.329 7.053 0.920 1.00 92.81 89 GLY A N 1
ATOM 661 C CA . GLY A 1 89 ? 5.657 6.464 0.984 1.00 92.81 89 GLY A CA 1
ATOM 662 C C . GLY A 1 89 ? 6.432 6.556 -0.315 1.00 92.81 89 GLY A C 1
ATOM 663 O O . GLY A 1 89 ? 6.136 7.357 -1.204 1.00 92.81 89 GLY A O 1
ATOM 664 N N . ALA A 1 90 ? 7.452 5.713 -0.416 1.00 91.50 90 ALA A N 1
ATOM 665 C CA . ALA A 1 90 ? 8.215 5.550 -1.637 1.00 91.50 90 ALA A CA 1
ATOM 666 C C . ALA A 1 90 ? 8.663 4.099 -1.827 1.00 91.50 90 ALA A C 1
ATOM 668 O O . ALA A 1 90 ? 9.068 3.425 -0.876 1.00 91.50 90 ALA A O 1
ATOM 669 N N . LYS A 1 91 ? 8.628 3.639 -3.080 1.00 91.19 91 LYS A N 1
ATOM 670 C CA . LYS A 1 91 ? 8.978 2.275 -3.487 1.00 91.19 91 LYS A CA 1
ATOM 671 C C . LYS A 1 91 ? 10.045 2.232 -4.571 1.00 91.19 91 LYS A C 1
ATOM 673 O O . LYS A 1 91 ? 10.223 3.178 -5.338 1.00 91.19 91 LYS A O 1
ATOM 678 N N . VAL A 1 92 ? 10.744 1.104 -4.637 1.00 90.56 92 VAL A N 1
ATOM 679 C CA . VAL A 1 92 ? 11.675 0.740 -5.710 1.00 90.56 92 VAL A CA 1
ATOM 680 C C . VAL A 1 92 ? 11.194 -0.570 -6.320 1.00 90.56 92 VAL A C 1
ATOM 682 O O . VAL A 1 92 ? 11.091 -1.576 -5.620 1.00 90.56 92 VAL A O 1
ATOM 685 N N . LEU A 1 93 ? 10.932 -0.560 -7.627 1.00 88.88 93 LEU A N 1
ATOM 686 C CA . LEU A 1 93 ? 10.545 -1.738 -8.404 1.00 88.88 93 LEU A CA 1
ATOM 687 C C . LEU A 1 93 ? 11.707 -2.189 -9.304 1.00 88.88 93 LEU A C 1
ATOM 689 O O . LEU A 1 93 ? 12.500 -1.368 -9.775 1.00 88.88 93 LEU A O 1
ATOM 693 N N . LYS A 1 94 ? 11.827 -3.500 -9.525 1.00 89.38 94 LYS A N 1
ATOM 694 C CA . LYS A 1 94 ? 12.849 -4.139 -10.365 1.00 89.38 94 LYS A CA 1
ATOM 695 C C . LYS A 1 94 ? 12.233 -5.332 -11.109 1.00 89.38 94 LYS A C 1
ATOM 697 O O . LYS A 1 94 ? 11.682 -6.213 -10.451 1.00 89.38 94 LYS A O 1
ATOM 702 N N . PRO A 1 95 ? 12.336 -5.416 -12.445 1.00 89.75 95 PRO A N 1
ATOM 703 C CA . PRO A 1 95 ? 11.867 -6.586 -13.176 1.00 89.75 95 PRO A CA 1
ATOM 704 C C . PRO A 1 95 ? 12.748 -7.804 -12.866 1.00 89.75 95 PRO A C 1
ATOM 706 O O . PRO A 1 95 ? 13.963 -7.678 -12.668 1.00 89.75 95 PRO A O 1
ATOM 709 N N . PHE A 1 96 ? 12.151 -8.996 -12.852 1.00 87.31 96 PHE A N 1
ATOM 710 C CA . PHE A 1 96 ? 12.927 -10.235 -12.879 1.00 87.31 96 PHE A CA 1
ATOM 711 C C . PHE A 1 96 ? 13.684 -10.332 -14.216 1.00 87.31 96 PHE A C 1
ATOM 713 O O . PHE A 1 96 ? 13.248 -9.800 -15.235 1.00 87.31 96 PHE A O 1
ATOM 720 N N . GLY A 1 97 ? 14.853 -10.977 -14.218 1.00 80.19 97 GLY A N 1
ATOM 721 C CA . GLY A 1 97 ? 15.697 -11.087 -15.417 1.00 80.19 97 GLY A CA 1
ATOM 722 C C . GLY A 1 97 ? 16.598 -9.876 -15.711 1.00 80.19 97 GLY A C 1
ATOM 723 O O . GLY A 1 97 ? 17.404 -9.934 -16.634 1.00 80.19 97 GLY A O 1
ATOM 724 N N . GLY A 1 98 ? 16.551 -8.806 -14.908 1.00 75.50 98 GLY A N 1
ATOM 725 C CA . GLY A 1 98 ? 17.579 -7.760 -14.926 1.00 75.50 98 GLY A CA 1
ATOM 726 C C . GLY A 1 98 ? 17.165 -6.471 -15.633 1.00 75.50 98 GLY A C 1
ATOM 727 O O . GLY A 1 98 ? 16.385 -5.693 -15.084 1.00 75.50 98 GLY A O 1
ATOM 728 N N . SER A 1 99 ? 17.806 -6.126 -16.751 1.00 72.31 99 SER A N 1
ATOM 729 C CA . SER A 1 99 ? 17.579 -4.853 -17.460 1.00 72.31 99 SER A CA 1
ATOM 730 C C . SER A 1 99 ? 16.655 -5.082 -18.651 1.00 72.31 99 SER A C 1
ATOM 732 O O . SER A 1 99 ? 17.067 -5.682 -19.637 1.00 72.31 99 SER A O 1
ATOM 734 N N . VAL A 1 100 ? 15.418 -4.596 -18.554 1.00 73.69 100 VAL A N 1
ATOM 735 C CA . VAL A 1 100 ? 14.385 -4.741 -19.589 1.00 73.69 100 VAL A CA 1
ATOM 736 C C . VAL A 1 100 ? 14.202 -3.394 -20.292 1.00 73.69 100 VAL A C 1
ATOM 738 O O . VAL A 1 100 ? 14.189 -2.358 -19.623 1.00 73.69 100 VAL A O 1
ATOM 741 N N . SER A 1 101 ? 14.102 -3.380 -21.625 1.00 72.12 101 SER A N 1
ATOM 742 C CA . SER A 1 101 ? 13.921 -2.128 -22.374 1.00 72.12 101 SER A CA 1
ATOM 743 C C . SER A 1 101 ? 12.488 -1.610 -22.228 1.00 72.12 101 SER A C 1
ATOM 745 O O . SER A 1 101 ? 11.558 -2.396 -22.066 1.00 72.12 101 SER A O 1
ATOM 747 N N . ARG A 1 102 ? 12.281 -0.289 -22.329 1.00 67.44 102 ARG A N 1
ATOM 748 C CA . ARG A 1 102 ? 10.928 0.308 -22.282 1.00 67.44 102 ARG A CA 1
ATOM 749 C C . ARG A 1 102 ? 10.022 -0.197 -23.414 1.00 67.44 102 ARG A C 1
ATOM 751 O O . ARG A 1 102 ? 8.811 -0.239 -23.234 1.00 67.44 102 ARG A O 1
ATOM 758 N N . ASP A 1 103 ? 10.612 -0.598 -24.538 1.00 69.44 103 ASP A N 1
ATOM 759 C CA . ASP A 1 103 ? 9.905 -1.091 -25.727 1.00 69.44 103 ASP A CA 1
ATOM 760 C C . ASP A 1 103 ? 9.635 -2.608 -25.678 1.00 69.44 103 ASP A C 1
ATOM 762 O O . ASP A 1 103 ? 9.166 -3.196 -26.651 1.00 69.44 103 ASP A O 1
ATOM 766 N N . THR A 1 104 ? 9.947 -3.278 -24.561 1.00 70.88 104 THR A N 1
ATOM 767 C CA . THR A 1 104 ? 9.679 -4.710 -24.399 1.00 70.88 104 THR A CA 1
ATOM 768 C C . THR A 1 104 ? 8.173 -4.964 -24.321 1.00 70.88 104 THR A C 1
ATOM 770 O O . THR A 1 104 ? 7.518 -4.680 -23.318 1.00 70.88 104 THR A O 1
ATOM 773 N N . VAL A 1 105 ? 7.629 -5.543 -25.391 1.00 69.44 105 VAL A N 1
ATOM 774 C CA . VAL A 1 105 ? 6.238 -5.997 -25.468 1.00 69.44 105 VAL A CA 1
ATOM 775 C C . VAL A 1 105 ? 6.117 -7.361 -24.788 1.00 69.44 105 VAL A C 1
ATOM 777 O O . VAL A 1 105 ? 6.754 -8.324 -25.209 1.00 69.44 105 VAL A O 1
ATOM 780 N N . GLY A 1 106 ? 5.295 -7.456 -23.742 1.00 79.81 106 GLY A N 1
ATOM 781 C CA . GLY A 1 106 ? 5.025 -8.714 -23.045 1.00 79.81 106 GLY A CA 1
ATOM 782 C C . GLY A 1 106 ? 4.658 -8.534 -21.574 1.00 79.81 106 GLY A C 1
ATOM 783 O O . GLY A 1 106 ? 4.521 -7.411 -21.086 1.00 79.81 106 GLY A O 1
ATOM 784 N N . CYS A 1 107 ? 4.510 -9.666 -20.884 1.00 86.94 107 CYS A N 1
ATOM 785 C CA . CYS A 1 107 ? 4.396 -9.739 -19.431 1.00 86.94 107 CYS A CA 1
ATOM 786 C C . CYS A 1 107 ? 5.799 -9.679 -18.812 1.00 86.94 107 CYS A C 1
ATOM 788 O O . CYS A 1 107 ? 6.624 -10.563 -19.043 1.00 86.94 107 CYS A O 1
ATOM 790 N N . ILE A 1 108 ? 6.069 -8.631 -18.041 1.00 88.25 108 ILE A N 1
ATOM 791 C CA . ILE A 1 108 ? 7.340 -8.388 -17.363 1.00 88.25 108 ILE A CA 1
ATOM 792 C C . ILE A 1 108 ? 7.075 -8.513 -15.861 1.00 88.25 108 ILE A C 1
ATOM 794 O O . ILE A 1 108 ? 6.617 -7.544 -15.243 1.00 88.25 108 ILE A O 1
ATOM 798 N N . PRO A 1 109 ? 7.315 -9.688 -15.255 1.00 90.62 109 PRO A N 1
ATOM 799 C CA . PRO A 1 109 ? 7.168 -9.841 -13.820 1.00 90.62 109 PRO A CA 1
ATOM 800 C C . PRO A 1 109 ? 8.221 -8.984 -13.106 1.00 90.62 109 PRO A C 1
ATOM 802 O O . PRO A 1 109 ? 9.356 -8.840 -13.573 1.00 90.62 109 PRO A O 1
ATOM 805 N N . TYR A 1 110 ? 7.868 -8.431 -11.952 1.00 90.81 110 TYR A N 1
ATOM 806 C CA . TYR A 1 110 ? 8.746 -7.592 -11.145 1.00 90.81 110 TYR A CA 1
ATOM 807 C C . TYR A 1 110 ? 8.594 -7.873 -9.652 1.00 90.81 110 TYR A C 1
ATOM 809 O O . TYR A 1 110 ? 7.589 -8.412 -9.190 1.00 90.81 110 TYR A O 1
ATOM 817 N N . PHE A 1 111 ? 9.613 -7.480 -8.896 1.00 92.38 111 PHE A N 1
ATOM 818 C CA . PHE A 1 111 ? 9.584 -7.415 -7.442 1.00 92.38 111 PHE A CA 1
ATOM 819 C C . PHE A 1 111 ? 9.991 -6.017 -6.975 1.00 92.38 111 PHE A C 1
ATOM 821 O O . PHE A 1 111 ? 10.532 -5.214 -7.738 1.00 92.38 111 PHE A O 1
ATOM 828 N N . GLY A 1 112 ? 9.748 -5.710 -5.711 1.00 91.44 112 GLY A N 1
ATOM 829 C CA . GLY A 1 112 ? 10.103 -4.423 -5.147 1.00 91.44 112 GLY A CA 1
ATOM 830 C C . GLY A 1 112 ? 9.976 -4.371 -3.639 1.00 91.44 112 GLY A C 1
ATOM 831 O O . GLY A 1 112 ? 9.593 -5.339 -2.982 1.00 91.44 112 GLY A O 1
ATOM 832 N N . TYR A 1 113 ? 10.314 -3.210 -3.105 1.00 93.25 113 TYR A N 1
ATOM 833 C CA . TYR A 1 113 ? 10.160 -2.885 -1.697 1.00 93.25 113 TYR A CA 1
ATOM 834 C C . TYR A 1 113 ? 9.835 -1.402 -1.543 1.00 93.25 113 TYR A C 1
ATOM 836 O O . TYR A 1 113 ? 10.236 -0.584 -2.376 1.00 93.25 113 TYR A O 1
ATOM 844 N N . GLY A 1 114 ? 9.115 -1.059 -0.481 1.00 92.50 114 GLY A N 1
ATOM 845 C CA . GLY A 1 114 ? 8.750 0.316 -0.155 1.00 92.50 114 GLY A CA 1
ATOM 846 C C . GLY A 1 114 ? 8.763 0.583 1.342 1.00 92.50 114 GLY A C 1
ATOM 847 O O . GLY A 1 114 ? 8.731 -0.351 2.145 1.00 92.50 114 GLY A O 1
ATOM 848 N N . VAL A 1 115 ? 8.834 1.864 1.695 1.00 95.00 115 VAL A N 1
ATOM 849 C CA . VAL A 1 115 ? 8.691 2.371 3.064 1.00 95.00 115 VAL A CA 1
ATOM 850 C C . VAL A 1 115 ? 7.652 3.482 3.080 1.00 95.00 115 VAL A C 1
ATOM 852 O O . VAL A 1 115 ? 7.673 4.374 2.227 1.00 95.00 115 VAL A O 1
ATOM 855 N N . ASN A 1 116 ? 6.738 3.408 4.043 1.00 94.38 116 ASN A N 1
ATOM 856 C CA . ASN A 1 116 ? 5.505 4.183 4.067 1.00 94.38 116 ASN A CA 1
ATOM 857 C C . ASN A 1 116 ? 5.353 4.851 5.436 1.00 94.38 116 ASN A C 1
ATOM 859 O O . ASN A 1 116 ? 5.515 4.195 6.467 1.00 94.38 116 ASN A O 1
ATOM 863 N N . LEU A 1 117 ? 4.988 6.130 5.451 1.00 96.69 117 LEU A N 1
ATOM 864 C CA . LEU A 1 117 ? 4.231 6.688 6.563 1.00 96.69 117 LEU A CA 1
ATOM 865 C C . LEU A 1 117 ? 2.789 6.203 6.418 1.00 96.69 117 LEU A C 1
ATOM 867 O O . LEU A 1 117 ? 2.248 6.166 5.311 1.00 96.69 117 LEU A O 1
ATOM 871 N N . THR A 1 118 ? 2.176 5.837 7.532 1.00 95.56 118 THR A N 1
ATOM 872 C CA . THR A 1 118 ? 0.789 5.383 7.584 1.00 95.56 118 THR A CA 1
ATOM 873 C C . THR A 1 118 ? 0.008 6.337 8.470 1.00 95.56 118 THR A C 1
ATOM 875 O O . THR A 1 118 ? 0.469 6.652 9.563 1.00 95.56 118 THR A O 1
ATOM 878 N N . TYR A 1 119 ? -1.171 6.764 8.036 1.00 96.94 119 TYR A N 1
ATOM 879 C CA . TYR A 1 119 ? -2.198 7.328 8.907 1.00 96.94 119 TYR A CA 1
ATOM 880 C C . TYR A 1 119 ? -3.370 6.352 8.945 1.00 96.94 119 TYR A C 1
ATOM 882 O O . TYR A 1 119 ? -3.795 5.877 7.893 1.00 96.94 119 TYR A O 1
ATOM 890 N N . ALA A 1 120 ? -3.871 6.033 10.132 1.00 97.06 120 ALA A N 1
ATOM 891 C CA . ALA A 1 120 ? -5.066 5.220 10.310 1.00 97.06 120 ALA A CA 1
ATOM 892 C C . ALA A 1 120 ? -6.104 6.010 11.105 1.00 97.06 120 ALA A C 1
ATOM 894 O O . ALA A 1 120 ? -5.754 6.676 12.076 1.00 97.06 120 ALA A O 1
ATOM 895 N N . ASP A 1 121 ? -7.360 5.891 10.694 1.00 97.50 121 ASP A N 1
ATOM 896 C CA . ASP A 1 121 ? -8.548 6.377 11.384 1.00 97.50 121 ASP A CA 1
ATOM 897 C C . ASP A 1 121 ? -9.519 5.196 11.498 1.00 97.50 121 ASP A C 1
ATOM 899 O O . ASP A 1 121 ? -9.828 4.541 10.494 1.00 97.50 121 ASP A O 1
ATOM 903 N N . ILE A 1 122 ? -9.881 4.830 12.726 1.00 96.56 122 ILE A N 1
ATOM 904 C CA . ILE A 1 122 ? -10.577 3.582 13.042 1.00 96.56 122 ILE A CA 1
ATOM 905 C C . ILE A 1 122 ? -11.709 3.882 14.020 1.00 96.56 122 ILE A C 1
ATOM 907 O O . ILE A 1 122 ? -11.471 4.051 15.217 1.00 96.56 122 ILE A O 1
ATOM 911 N N . ASP A 1 123 ? -12.947 3.841 13.528 1.00 97.31 123 ASP A N 1
ATOM 912 C CA . ASP A 1 123 ? -14.153 3.886 14.353 1.00 97.31 123 ASP A CA 1
ATOM 913 C C . ASP A 1 123 ? -14.824 2.510 14.338 1.00 97.31 123 ASP A C 1
ATOM 915 O O . ASP A 1 123 ? -15.429 2.085 13.354 1.00 97.31 123 ASP A O 1
ATOM 919 N N . ALA A 1 124 ? -14.675 1.768 15.431 1.00 96.12 124 ALA A N 1
ATOM 920 C CA . ALA A 1 124 ? -15.257 0.448 15.620 1.00 96.12 124 ALA A CA 1
ATOM 921 C C . ALA A 1 124 ? -16.034 0.362 16.946 1.00 96.12 124 ALA A C 1
ATOM 923 O O . ALA A 1 124 ? -15.603 -0.325 17.891 1.00 96.12 124 ALA A O 1
ATOM 924 N N . PRO A 1 125 ? -17.208 1.020 17.032 1.00 95.31 125 PRO A N 1
ATOM 925 C CA . PRO A 1 125 ? -18.016 1.052 18.246 1.00 95.31 125 PRO A CA 1
ATOM 926 C C . PRO A 1 125 ? -18.441 -0.349 18.705 1.00 95.31 125 PRO A C 1
ATOM 928 O O . PRO A 1 125 ? -18.568 -0.576 19.908 1.00 95.31 125 PRO A O 1
ATOM 931 N N . SER A 1 126 ? -18.560 -1.334 17.798 1.00 93.62 126 SER A N 1
ATOM 932 C CA . SER A 1 126 ? -18.910 -2.716 18.167 1.00 93.62 126 SER A CA 1
ATOM 933 C C . SER A 1 126 ? -17.872 -3.411 19.061 1.00 93.62 126 SER A C 1
ATOM 935 O O . SER A 1 126 ? -18.165 -4.447 19.651 1.00 93.62 126 SER A O 1
ATOM 937 N N . VAL A 1 127 ? -16.646 -2.878 19.133 1.00 94.25 127 VAL A N 1
ATOM 938 C CA . VAL A 1 127 ? -15.559 -3.375 19.997 1.00 94.25 127 VAL A CA 1
ATOM 939 C C . VAL A 1 127 ? -14.962 -2.284 20.895 1.00 94.25 127 VAL A C 1
ATOM 941 O O . VAL A 1 127 ? -13.890 -2.492 21.464 1.00 94.25 127 VAL A O 1
ATOM 944 N N . GLY A 1 128 ? -15.645 -1.140 21.031 1.00 95.00 128 GLY A N 1
ATOM 945 C CA . GLY A 1 128 ? -15.221 -0.029 21.887 1.00 95.00 128 GLY A CA 1
ATOM 946 C C . GLY A 1 128 ? -13.909 0.636 21.462 1.00 95.00 128 GLY A C 1
ATOM 947 O O . GLY A 1 128 ? -13.163 1.092 22.324 1.00 95.00 128 GLY A O 1
ATOM 948 N N . VAL A 1 129 ? -13.600 0.652 20.162 1.00 95.25 129 VAL A N 1
ATOM 949 C CA . VAL A 1 129 ? -12.409 1.319 19.613 1.00 95.25 129 VAL A CA 1
ATOM 950 C C . VAL A 1 129 ? -12.853 2.543 18.824 1.00 95.25 129 VAL A C 1
ATOM 952 O O . VAL A 1 129 ? -13.676 2.419 17.928 1.00 95.25 129 VAL A O 1
ATOM 955 N N . ASN A 1 130 ? -12.285 3.698 19.148 1.00 96.75 130 ASN A N 1
ATOM 956 C CA . ASN A 1 130 ? -12.300 4.903 18.329 1.00 96.75 130 ASN A CA 1
ATOM 957 C C . ASN A 1 130 ? -10.910 5.523 18.511 1.00 96.75 130 ASN A C 1
ATOM 959 O O . ASN A 1 130 ? -10.567 5.926 19.624 1.00 96.75 130 ASN A O 1
ATOM 963 N N . ASP A 1 131 ? -10.069 5.433 17.485 1.00 96.75 131 ASP A N 1
ATOM 964 C CA . ASP A 1 131 ? -8.652 5.792 17.569 1.00 96.75 131 ASP A CA 1
ATOM 965 C C . ASP A 1 131 ? -8.122 6.222 16.198 1.00 96.75 131 ASP A C 1
ATOM 967 O O . ASP A 1 131 ? -8.496 5.657 15.167 1.00 96.75 131 ASP A O 1
ATOM 971 N N . SER A 1 132 ? -7.222 7.202 16.187 1.00 97.62 132 SER A N 1
ATOM 972 C CA . SER A 1 132 ? -6.521 7.628 14.977 1.00 97.62 132 SER A CA 1
ATOM 973 C C . SER A 1 132 ? -5.069 7.975 15.277 1.00 97.62 132 SER A C 1
ATOM 975 O O . SER A 1 132 ? -4.725 8.498 16.338 1.00 97.62 132 SER A O 1
ATOM 977 N N . GLY A 1 133 ? -4.176 7.668 14.338 1.00 97.31 133 GLY A N 1
ATOM 978 C CA . GLY A 1 133 ? -2.751 7.790 14.604 1.00 97.31 133 GLY A CA 1
ATOM 979 C C . GLY A 1 133 ? -1.849 7.577 13.402 1.00 97.31 133 GLY A C 1
ATOM 980 O O . GLY A 1 133 ? -2.251 7.084 12.347 1.00 97.31 133 GLY A O 1
ATOM 981 N N . PHE A 1 134 ? -0.588 7.955 13.598 1.00 97.69 134 PHE A N 1
ATOM 982 C CA . PHE A 1 134 ? 0.477 7.776 12.621 1.00 97.69 134 PHE A CA 1
ATOM 983 C C . PHE A 1 134 ? 1.343 6.563 12.960 1.00 97.69 134 PHE A C 1
ATOM 985 O O . PHE A 1 134 ? 1.662 6.304 14.119 1.00 97.69 134 PHE A O 1
ATOM 992 N N . GLY A 1 135 ? 1.776 5.855 11.924 1.00 95.81 135 GLY A N 1
ATOM 993 C CA . GLY A 1 135 ? 2.708 4.741 12.007 1.00 95.81 135 GLY A CA 1
ATOM 994 C C . GLY A 1 135 ? 3.728 4.770 10.875 1.00 95.81 135 GLY A C 1
ATOM 995 O O . GLY A 1 135 ? 3.674 5.604 9.970 1.00 95.81 135 GLY A O 1
ATOM 996 N N . VAL A 1 136 ? 4.659 3.821 10.921 1.00 95.50 136 VAL A N 1
ATOM 997 C CA . VAL A 1 136 ? 5.619 3.563 9.845 1.00 95.50 136 VAL A CA 1
ATOM 998 C C . VAL A 1 136 ? 5.501 2.110 9.408 1.00 95.50 136 VAL A C 1
ATOM 1000 O O . VAL A 1 136 ? 5.305 1.218 10.233 1.00 95.50 136 VAL A O 1
ATOM 1003 N N . GLY A 1 137 ? 5.609 1.870 8.107 1.00 91.81 137 GLY A N 1
ATOM 1004 C CA . GLY A 1 137 ? 5.492 0.550 7.504 1.00 91.81 137 GLY A CA 1
ATOM 1005 C C . GLY A 1 137 ? 6.566 0.301 6.455 1.00 91.81 137 GLY A C 1
ATOM 1006 O O . GLY A 1 137 ? 7.147 1.230 5.891 1.00 91.81 137 GLY A O 1
ATOM 1007 N N . ALA A 1 138 ? 6.801 -0.975 6.173 1.00 93.31 138 ALA A N 1
ATOM 1008 C CA . ALA A 1 138 ? 7.587 -1.425 5.037 1.00 93.31 138 ALA A CA 1
ATOM 1009 C C . ALA A 1 138 ? 6.801 -2.496 4.277 1.00 93.31 138 ALA A C 1
ATOM 1011 O O . ALA A 1 138 ? 6.062 -3.279 4.878 1.00 93.31 138 ALA A O 1
ATOM 1012 N N . SER A 1 139 ? 6.971 -2.536 2.961 1.00 90.12 139 SER A N 1
ATOM 1013 C CA . SER A 1 139 ? 6.249 -3.447 2.071 1.00 90.12 139 SER A CA 1
ATOM 1014 C C . SER A 1 139 ? 7.226 -4.217 1.195 1.00 90.12 139 SER A C 1
ATOM 1016 O O . SER A 1 139 ? 8.181 -3.639 0.679 1.00 90.12 139 SER A O 1
ATOM 1018 N N . ALA A 1 140 ? 6.954 -5.504 0.985 1.00 92.38 140 ALA A N 1
ATOM 1019 C CA . ALA A 1 140 ? 7.507 -6.281 -0.119 1.00 92.38 140 ALA A CA 1
ATOM 1020 C C . ALA A 1 140 ? 6.458 -6.341 -1.236 1.00 92.38 140 ALA A C 1
ATOM 1022 O O . ALA A 1 140 ? 5.267 -6.468 -0.958 1.00 92.38 140 ALA A O 1
ATOM 1023 N N . ILE A 1 141 ? 6.896 -6.218 -2.486 1.00 91.00 141 ILE A N 1
ATOM 1024 C CA . ILE A 1 141 ? 6.025 -6.098 -3.659 1.00 91.00 141 ILE A CA 1
ATOM 1025 C C . ILE A 1 141 ? 6.429 -7.172 -4.667 1.00 91.00 141 ILE A C 1
ATOM 1027 O O . ILE A 1 141 ? 7.618 -7.362 -4.924 1.00 91.00 141 ILE A O 1
ATOM 1031 N N . VAL A 1 142 ? 5.446 -7.841 -5.261 1.00 91.38 142 VAL A N 1
ATOM 1032 C CA . VAL A 1 142 ? 5.592 -8.696 -6.447 1.00 91.38 142 VAL A CA 1
ATOM 1033 C C . VAL A 1 142 ? 4.428 -8.406 -7.386 1.00 91.38 142 VAL A C 1
ATOM 1035 O O . VAL A 1 142 ? 3.329 -8.142 -6.910 1.00 91.38 142 VAL A O 1
ATOM 1038 N N . GLY A 1 143 ? 4.668 -8.439 -8.693 1.00 89.56 143 GLY A N 1
ATOM 1039 C CA . GLY A 1 143 ? 3.652 -8.100 -9.686 1.00 89.56 143 GLY A CA 1
ATOM 1040 C C . GLY A 1 143 ? 4.102 -8.380 -11.117 1.00 89.56 143 GLY A C 1
ATOM 1041 O O . GLY A 1 143 ? 5.150 -8.993 -11.343 1.00 89.56 143 GLY A O 1
ATOM 1042 N N . ALA A 1 144 ? 3.316 -7.932 -12.092 1.00 88.50 144 ALA A N 1
ATOM 1043 C CA . ALA A 1 144 ? 3.608 -8.044 -13.515 1.00 88.50 144 ALA A CA 1
ATOM 1044 C C . ALA A 1 144 ? 3.152 -6.811 -14.306 1.00 88.50 144 ALA A C 1
ATOM 1046 O O . ALA A 1 144 ? 2.023 -6.348 -14.188 1.00 88.50 144 ALA A O 1
ATOM 1047 N N . SER A 1 145 ? 4.037 -6.291 -15.154 1.00 86.88 145 SER A N 1
ATOM 1048 C CA . SER A 1 145 ? 3.735 -5.216 -16.099 1.00 86.88 145 SER A CA 1
ATOM 1049 C C . SER A 1 145 ? 3.381 -5.793 -17.464 1.00 86.88 145 SER A C 1
ATOM 1051 O O . SER A 1 145 ? 4.089 -6.663 -17.963 1.00 86.88 145 SER A O 1
ATOM 1053 N N . PHE A 1 146 ? 2.358 -5.252 -18.116 1.00 84.94 146 PHE A N 1
ATOM 1054 C CA . PHE A 1 146 ? 1.938 -5.621 -19.467 1.00 84.94 146 PHE A CA 1
ATOM 1055 C C . PHE A 1 146 ? 2.052 -4.379 -20.361 1.00 84.94 146 PHE A C 1
ATOM 1057 O O . PHE A 1 146 ? 1.130 -3.568 -20.486 1.00 84.94 146 PHE A O 1
ATOM 1064 N N . GLY A 1 147 ? 3.241 -4.188 -20.936 1.00 77.19 147 GLY A N 1
ATOM 1065 C CA . GLY A 1 147 ? 3.586 -2.965 -21.665 1.00 77.19 147 GLY A CA 1
ATOM 1066 C C . GLY A 1 147 ? 3.649 -1.701 -20.777 1.00 77.19 147 GLY A C 1
ATOM 1067 O O . GLY A 1 147 ? 3.838 -1.798 -19.561 1.00 77.19 147 GLY A O 1
ATOM 1068 N N . PRO A 1 148 ? 3.522 -0.493 -21.363 1.00 71.56 148 PRO A N 1
ATOM 1069 C CA . PRO A 1 148 ? 3.788 0.780 -20.679 1.00 71.56 148 PRO A CA 1
ATOM 1070 C C . PRO A 1 148 ? 2.611 1.357 -19.866 1.00 71.56 148 PRO A C 1
ATOM 1072 O O . PRO A 1 148 ? 2.757 2.426 -19.268 1.00 71.56 148 PRO A O 1
ATOM 1075 N N . HIS A 1 149 ? 1.442 0.704 -19.875 1.00 73.00 149 HIS A N 1
ATOM 1076 C CA . HIS A 1 149 ? 0.195 1.266 -19.329 1.00 73.00 149 HIS A CA 1
ATOM 1077 C C . HIS A 1 149 ? -0.522 0.377 -18.311 1.00 73.00 149 HIS A C 1
ATOM 1079 O O . HIS A 1 149 ? -1.143 0.915 -17.400 1.00 73.00 149 HIS A O 1
ATOM 1085 N N . PHE A 1 150 ? -0.434 -0.950 -18.437 1.00 77.25 150 PHE A N 1
ATOM 1086 C CA . PHE A 1 150 ? -1.117 -1.884 -17.544 1.00 77.25 150 PHE A CA 1
ATOM 1087 C C . PHE A 1 150 ? -0.112 -2.629 -16.665 1.00 77.25 150 PHE A C 1
ATOM 1089 O O . PHE A 1 150 ? 0.963 -3.019 -17.123 1.00 77.25 150 PHE A O 1
ATOM 1096 N N . PHE A 1 151 ? -0.452 -2.805 -15.394 1.00 79.75 151 PHE A N 1
ATOM 1097 C CA . PHE A 1 151 ? 0.349 -3.517 -14.406 1.00 79.75 151 PHE A CA 1
ATOM 1098 C C . PHE A 1 151 ? -0.562 -4.053 -13.301 1.00 79.75 151 PHE A C 1
ATOM 1100 O O . PHE A 1 151 ? -1.641 -3.512 -13.060 1.00 79.75 151 PHE A O 1
ATOM 1107 N N . ILE A 1 152 ? -0.100 -5.127 -12.670 1.00 79.31 152 ILE A N 1
ATOM 1108 C CA . ILE A 1 152 ? -0.666 -5.805 -11.499 1.00 79.31 152 ILE A CA 1
ATOM 1109 C C . ILE A 1 152 ? 0.482 -6.002 -10.501 1.00 79.31 152 ILE A C 1
ATOM 1111 O O . ILE A 1 152 ? 1.648 -6.042 -10.973 1.00 79.31 152 ILE A O 1
#

Foldseek 3Di:
DDDDDDDDDPDDDPPPPPPCPDPPDQPKDKDKDKDADPDPVCCVQFHGIWIKMDIDSWCVLAQPQDWDWDWMWTWTDDPHKIKIKIWTWTKGKYWPPGHDDLPDADKTKIKIKIKTWMWMAIGRVVVPDGDIDIDIDMDIDIWIHHHGHDID

Sequence (152 aa):
MKPRFLFTLALLGASSMLSTRAAQAQSLGVNAGVYFPTSSRTKAVFGSSFQSFGPGLGSKQVFERKLSPDIDIIREGKNGNDATVIFAGAKVLKPFGGSVSRDTVGCIPYFGYGVNL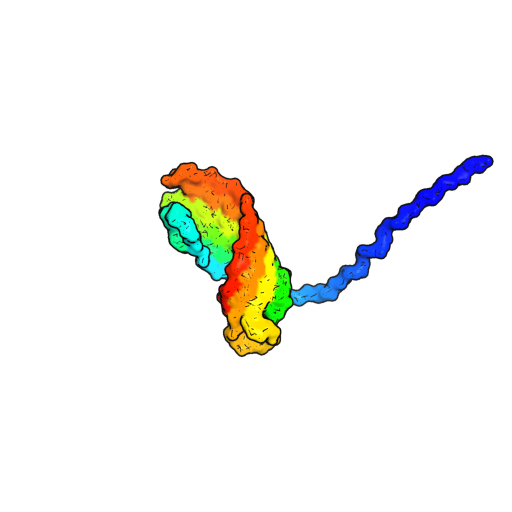TYADIDAPSVGVNDSGFGVGASAIVGASFGPHFFI

Secondary structure (DSSP, 8-state):
-------------S--------------EEEEEEE----HHHHHHT-S-EEEEEEE--THHHHHT--EEEEEEEEEEETTEEEEEEEEEEEEEEETTS---TT--SEEEEEEEEEEEEEEEEEEGGGTEEEEEEEEEEEEEEEEEETTTEE-

pLDDT: mean 80.55, std 18.16, range [38.06, 97.69]